Protein AF-A0A015Y5Z3-F1 (afdb_monomer)

Organism: NCBI:txid1339280

Foldseek 3Di:
DPPDDDDDAQDDDDPPPSVVVVVVQVVDPPDDDDPDHPQQPPPPLHPVNLVCDVPVVDDPVSNVVSVVSVVVVLCQACDDDDPPDPHYNNVCVSVVNCSVVVVVVVVVVVVDDWDWADDVVVVVVDDPVRNVVVVVVCVVDVDHHTDTD

Structure (mmCIF, N/CA/C/O backbone):
data_AF-A0A015Y5Z3-F1
#
_entry.id   AF-A0A015Y5Z3-F1
#
loop_
_atom_site.group_PDB
_atom_site.id
_atom_site.type_symbol
_atom_site.label_atom_id
_atom_site.label_alt_id
_atom_site.label_comp_id
_atom_site.label_asym_id
_atom_site.label_entity_id
_atom_site.label_seq_id
_atom_site.pdbx_PDB_ins_code
_atom_site.Cartn_x
_atom_site.Cartn_y
_atom_site.Cartn_z
_atom_site.occupancy
_atom_site.B_iso_or_equiv
_atom_site.auth_seq_id
_atom_site.auth_comp_id
_atom_site.auth_asym_id
_atom_site.auth_atom_id
_atom_site.pdbx_PDB_model_num
ATOM 1 N N . MET A 1 1 ? -2.464 -24.037 23.560 1.00 39.12 1 MET A N 1
ATOM 2 C CA . MET A 1 1 ? -3.504 -24.006 22.515 1.00 39.12 1 MET A CA 1
ATOM 3 C C . MET A 1 1 ? -3.453 -22.603 21.953 1.00 39.12 1 MET A C 1
ATOM 5 O O . MET A 1 1 ? -3.683 -21.682 22.719 1.00 39.12 1 MET A O 1
ATOM 9 N N . GLU A 1 2 ? -3.001 -22.412 20.714 1.00 52.09 2 GLU A N 1
ATOM 10 C CA . GLU A 1 2 ? -3.180 -21.107 20.067 1.00 52.09 2 GLU A CA 1
ATOM 11 C C . GLU A 1 2 ? -4.677 -20.954 19.820 1.00 52.09 2 GLU A C 1
ATOM 13 O O . GLU A 1 2 ? -5.255 -21.731 19.056 1.00 52.09 2 GLU A O 1
ATOM 18 N N . ASP A 1 3 ? -5.314 -20.016 20.517 1.00 60.94 3 ASP A N 1
ATOM 19 C CA . ASP A 1 3 ? -6.701 -19.672 20.243 1.00 60.94 3 ASP A CA 1
ATOM 20 C C . ASP A 1 3 ? -6.779 -19.159 18.806 1.00 60.94 3 ASP A C 1
ATOM 22 O O . ASP A 1 3 ? -6.254 -18.107 18.437 1.00 60.94 3 ASP A O 1
ATOM 26 N N . LYS A 1 4 ? -7.361 -19.992 17.945 1.00 76.56 4 LYS A N 1
ATOM 27 C CA . LYS A 1 4 ? -7.435 -19.738 16.514 1.00 76.56 4 LYS A CA 1
ATOM 28 C C . LYS A 1 4 ? -8.551 -18.732 16.264 1.00 76.56 4 LYS A C 1
ATOM 30 O O . LYS A 1 4 ? -9.714 -19.112 16.132 1.00 76.56 4 LYS A O 1
ATOM 35 N N . PHE A 1 5 ? -8.190 -17.457 16.180 1.00 79.62 5 PHE A N 1
ATOM 36 C CA . PHE A 1 5 ? -9.108 -16.411 15.744 1.00 79.62 5 PHE A CA 1
ATOM 37 C C . PHE A 1 5 ? -9.670 -16.746 14.357 1.00 79.62 5 PHE A C 1
ATOM 39 O O . PHE A 1 5 ? -8.933 -17.093 13.427 1.00 79.62 5 PHE A O 1
ATOM 46 N N . LYS A 1 6 ? -10.994 -16.657 14.213 1.00 87.12 6 LYS A N 1
ATOM 47 C CA . LYS A 1 6 ? -11.655 -16.728 12.908 1.00 87.12 6 LYS A CA 1
ATOM 48 C C . LYS A 1 6 ? -11.707 -15.323 12.331 1.00 87.12 6 LYS A C 1
ATOM 50 O O . LYS A 1 6 ? -12.279 -14.428 12.941 1.00 87.12 6 LYS A O 1
ATOM 55 N N . ILE A 1 7 ? -11.120 -15.146 11.154 1.00 87.12 7 ILE A N 1
ATOM 56 C CA . ILE A 1 7 ? -11.148 -13.868 10.444 1.00 87.12 7 ILE A CA 1
ATOM 57 C C . ILE A 1 7 ? -12.420 -13.824 9.601 1.00 87.12 7 ILE A C 1
ATOM 59 O O . ILE A 1 7 ? -12.654 -14.713 8.782 1.00 87.12 7 ILE A O 1
ATOM 63 N N . VAL A 1 8 ? -13.222 -12.781 9.796 1.00 87.12 8 VAL A N 1
ATOM 64 C CA . VAL A 1 8 ? -14.422 -12.506 9.002 1.00 87.12 8 VAL A CA 1
ATOM 65 C C . VAL A 1 8 ? -14.188 -11.213 8.233 1.00 87.12 8 VAL A C 1
ATOM 67 O O . VAL A 1 8 ? -13.882 -10.181 8.822 1.00 87.12 8 VAL A O 1
ATOM 70 N N . SER A 1 9 ? -14.313 -11.271 6.907 1.00 85.94 9 SER A N 1
ATOM 71 C CA . SER A 1 9 ? -14.300 -10.080 6.059 1.00 85.94 9 SER A CA 1
ATOM 72 C C . SER A 1 9 ? -15.733 -9.743 5.676 1.00 85.94 9 SER A C 1
ATOM 74 O O . SER A 1 9 ? -16.422 -10.555 5.059 1.00 85.94 9 SER A O 1
ATOM 76 N N . VAL A 1 10 ? -16.183 -8.550 6.055 1.00 84.81 10 VAL A N 1
ATOM 77 C CA . VAL A 1 10 ? -17.481 -8.014 5.644 1.00 84.81 10 VAL A CA 1
ATOM 78 C C . VAL A 1 10 ? -17.240 -7.094 4.457 1.00 84.81 10 VAL A C 1
ATOM 80 O O . VAL A 1 10 ? -16.411 -6.189 4.521 1.00 84.81 10 VAL A O 1
ATOM 83 N N . SER A 1 11 ? -17.953 -7.329 3.360 1.00 79.62 11 SER A N 1
ATOM 84 C CA . SER A 1 11 ? -17.918 -6.463 2.184 1.00 79.62 11 SER A CA 1
ATOM 85 C C . SER A 1 11 ? -19.337 -6.180 1.714 1.00 79.62 11 SER A C 1
ATOM 87 O O . SER A 1 11 ? -20.201 -7.051 1.769 1.00 79.62 11 SER A O 1
ATOM 89 N N . GLY A 1 12 ? -19.579 -4.938 1.306 1.00 76.00 12 GLY A N 1
ATOM 90 C CA . GLY A 1 12 ? -20.842 -4.495 0.726 1.00 76.00 12 GLY A CA 1
ATOM 91 C C . GLY A 1 12 ? -20.644 -4.047 -0.714 1.00 76.00 12 GLY A C 1
ATOM 92 O O . GLY A 1 12 ? -19.521 -3.776 -1.146 1.00 76.00 12 GLY A O 1
ATOM 93 N N . PHE A 1 13 ? -21.741 -3.952 -1.458 1.00 78.94 13 PHE A N 1
ATOM 94 C CA . PHE A 1 13 ? -21.732 -3.343 -2.778 1.00 78.94 13 PHE A CA 1
ATOM 95 C C . PHE A 1 13 ? -22.103 -1.866 -2.634 1.00 78.94 13 PHE A C 1
ATOM 97 O O . PHE A 1 13 ? -23.193 -1.533 -2.180 1.00 78.94 13 PHE A O 1
ATOM 104 N N . CYS A 1 14 ? -21.200 -0.954 -2.994 1.00 78.12 14 CYS A N 1
ATOM 105 C CA . CYS A 1 14 ? -21.408 0.485 -2.801 1.00 78.12 14 CYS A CA 1
ATOM 106 C C . CYS A 1 14 ? -21.806 0.822 -1.344 1.00 78.12 14 CYS A C 1
ATOM 108 O O . CYS A 1 14 ? -21.067 0.512 -0.415 1.00 78.12 14 CYS A O 1
ATOM 110 N N . ALA A 1 15 ? -22.964 1.456 -1.139 1.00 72.25 15 ALA A N 1
ATOM 111 C CA . ALA A 1 15 ? -23.465 1.884 0.165 1.00 72.25 15 ALA A CA 1
ATOM 112 C C . ALA A 1 15 ? -24.518 0.925 0.759 1.00 72.25 15 ALA A C 1
ATOM 114 O O . ALA A 1 15 ? -25.338 1.341 1.572 1.00 72.25 15 ALA A O 1
ATOM 115 N N . THR A 1 16 ? -24.539 -0.354 0.366 1.00 74.56 16 THR A N 1
ATOM 116 C CA . THR A 1 16 ? -25.610 -1.300 0.747 1.00 74.56 16 THR A CA 1
ATOM 117 C C . THR A 1 16 ? -25.511 -1.842 2.183 1.00 74.56 16 THR A C 1
ATOM 119 O O . THR A 1 16 ? -25.938 -2.962 2.445 1.00 74.56 16 THR A O 1
ATOM 122 N N . GLY A 1 17 ? -24.965 -1.074 3.130 1.00 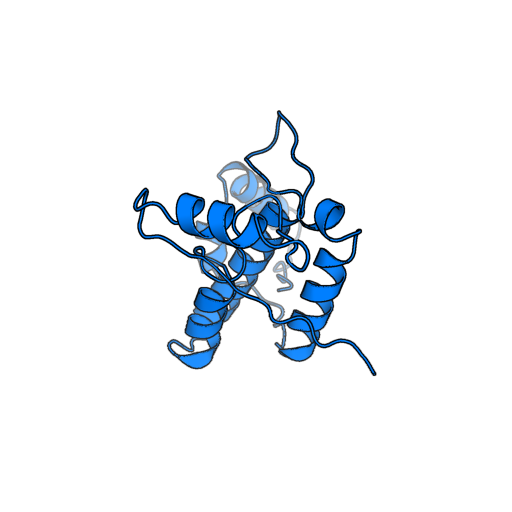76.25 17 GLY A N 1
ATOM 123 C CA . GLY A 1 17 ? -25.118 -1.361 4.561 1.00 76.25 17 GLY A CA 1
ATOM 124 C C . GLY A 1 17 ? -24.179 -2.414 5.158 1.00 76.25 17 GLY A C 1
ATOM 125 O O . GLY A 1 17 ? -24.501 -2.970 6.204 1.00 76.25 17 GLY A O 1
ATOM 126 N N . SER A 1 18 ? -23.004 -2.669 4.570 1.00 82.81 18 SER A N 1
ATOM 127 C CA . SER A 1 18 ? -21.982 -3.516 5.218 1.00 82.81 18 SER A CA 1
ATOM 128 C C . SER A 1 18 ? -21.594 -3.011 6.611 1.00 82.81 18 SER A C 1
ATOM 130 O O . SER A 1 18 ? -21.276 -3.819 7.478 1.00 82.81 18 SER A O 1
ATOM 132 N N . SER A 1 19 ? -21.697 -1.700 6.850 1.00 83.19 19 SER A N 1
ATOM 133 C CA . SER A 1 19 ? -21.511 -1.091 8.169 1.00 83.19 19 SER A CA 1
ATOM 134 C C . SER A 1 19 ? -22.505 -1.611 9.209 1.00 83.19 19 SER A C 1
ATOM 136 O O . SER A 1 19 ? -22.097 -1.861 10.328 1.00 83.19 19 SER A O 1
ATOM 138 N N . ALA A 1 20 ? -23.765 -1.883 8.849 1.00 87.69 20 ALA A N 1
ATOM 139 C CA . ALA A 1 20 ? -24.744 -2.404 9.808 1.00 87.69 20 ALA A CA 1
ATOM 140 C C . ALA A 1 20 ? -24.392 -3.826 10.278 1.00 87.69 20 ALA A C 1
ATOM 142 O O . ALA A 1 20 ? -24.563 -4.159 11.445 1.00 87.69 20 ALA A O 1
ATOM 143 N N . ILE A 1 21 ? -23.862 -4.662 9.377 1.00 86.88 21 ILE A N 1
ATOM 144 C CA . ILE A 1 21 ? -23.351 -5.993 9.740 1.00 86.88 21 ILE A CA 1
ATOM 145 C C . ILE A 1 21 ? -22.096 -5.855 10.608 1.00 86.88 21 ILE A C 1
ATOM 147 O O . ILE A 1 21 ? -21.912 -6.619 11.549 1.00 86.88 21 ILE A O 1
ATOM 151 N N . PHE A 1 22 ? -21.232 -4.892 10.293 1.00 87.31 22 PHE A N 1
ATOM 152 C CA . PHE A 1 22 ? -20.023 -4.622 11.062 1.00 87.31 22 PHE A CA 1
ATOM 153 C C . PHE A 1 22 ? -20.344 -4.164 12.492 1.00 87.31 22 PHE A C 1
ATOM 155 O O . PHE A 1 22 ? -19.782 -4.711 13.438 1.00 87.31 22 PHE A O 1
ATOM 162 N N . ASP A 1 23 ? -21.299 -3.246 12.642 1.00 88.25 23 ASP A N 1
ATOM 163 C CA . ASP A 1 23 ? -21.783 -2.757 13.934 1.00 88.25 23 ASP A CA 1
ATOM 164 C C . ASP A 1 23 ? -22.422 -3.894 14.744 1.00 88.25 23 ASP A C 1
ATOM 166 O O . ASP A 1 23 ? -22.069 -4.086 15.903 1.00 88.25 23 ASP A O 1
ATOM 170 N N . LEU A 1 24 ? -23.267 -4.721 14.112 1.00 90.81 24 LEU A N 1
ATOM 171 C CA . LEU A 1 24 ? -23.868 -5.904 14.741 1.00 90.81 24 LEU A CA 1
ATOM 172 C C . LEU A 1 24 ? -22.806 -6.890 15.252 1.00 90.81 24 LEU A C 1
ATOM 174 O O . LEU A 1 24 ? -22.942 -7.451 16.335 1.00 90.81 24 LEU A O 1
ATOM 178 N N . LEU A 1 25 ? -21.752 -7.139 14.468 1.00 89.88 25 LEU A N 1
ATOM 179 C CA . LEU A 1 25 ? -20.676 -8.039 14.884 1.00 89.88 25 LEU A CA 1
ATOM 180 C C . LEU A 1 25 ? -19.913 -7.474 16.083 1.00 89.88 25 LEU A C 1
ATOM 182 O O . LEU A 1 25 ? -19.568 -8.242 16.972 1.00 89.88 25 LEU A O 1
ATOM 186 N N . LEU A 1 26 ? -19.706 -6.158 16.131 1.00 89.62 26 LEU A N 1
ATOM 187 C CA . LEU A 1 26 ? -19.007 -5.478 17.220 1.00 89.62 26 LEU A CA 1
ATOM 188 C C . LEU A 1 26 ? -19.774 -5.442 18.550 1.00 89.62 26 LEU A C 1
ATOM 190 O O . LEU A 1 26 ? -19.164 -5.190 19.588 1.00 89.62 26 LEU A O 1
ATOM 194 N N . GLU A 1 27 ? -21.080 -5.728 18.558 1.00 91.62 27 GLU A N 1
ATOM 195 C CA . GLU A 1 27 ? -21.855 -5.859 19.802 1.00 91.62 27 GLU A CA 1
ATOM 196 C C . GLU A 1 27 ? -21.416 -7.068 20.648 1.00 91.62 27 GLU A C 1
ATOM 198 O O . GLU A 1 27 ? -21.634 -7.103 21.863 1.00 91.62 27 GLU A O 1
ATOM 203 N N . PHE A 1 28 ? -20.775 -8.067 20.034 1.00 91.50 28 PHE A N 1
ATOM 204 C CA . PHE A 1 28 ? -20.309 -9.259 20.732 1.00 91.50 28 PHE A CA 1
ATOM 205 C C . PHE A 1 28 ? -18.930 -9.029 21.364 1.00 91.50 28 PHE A C 1
ATOM 207 O O . PHE A 1 28 ? -17.959 -8.705 20.682 1.00 91.50 28 PHE A O 1
ATOM 214 N N . SER A 1 29 ? -18.808 -9.290 22.670 1.00 88.81 29 SER A N 1
ATOM 215 C CA . SER A 1 29 ? -17.592 -9.024 23.464 1.00 88.81 29 SER A CA 1
ATOM 216 C C . SER A 1 29 ? -16.347 -9.818 23.054 1.00 88.81 29 SER A C 1
ATOM 218 O O . SER A 1 29 ? -15.245 -9.510 23.497 1.00 88.81 29 SER A O 1
ATOM 220 N N . ASN A 1 30 ? -16.511 -10.852 22.232 1.00 89.00 30 ASN A N 1
ATOM 221 C CA . ASN A 1 30 ? -15.440 -11.698 21.715 1.00 89.00 30 ASN A CA 1
ATOM 222 C C . ASN A 1 30 ? -15.023 -11.332 20.281 1.00 89.00 30 ASN A C 1
ATOM 224 O O . ASN A 1 30 ? -14.370 -12.139 19.615 1.00 89.00 30 ASN A O 1
ATOM 228 N N . THR A 1 31 ? -15.433 -10.165 19.786 1.00 88.94 31 THR A N 1
ATOM 229 C CA . THR A 1 31 ? -15.076 -9.681 18.453 1.00 88.94 31 THR A CA 1
ATOM 230 C C . THR A 1 31 ? -14.157 -8.475 18.543 1.00 88.94 31 THR A C 1
ATOM 232 O O . THR A 1 31 ? -14.280 -7.623 19.419 1.00 88.94 31 THR A O 1
ATOM 235 N N . GLU A 1 32 ? -13.215 -8.413 17.610 1.00 87.25 32 GLU A N 1
ATOM 236 C CA . GLU A 1 32 ? -12.336 -7.268 17.424 1.00 87.25 32 GLU A CA 1
ATOM 237 C C . GLU A 1 32 ? -12.431 -6.819 15.971 1.00 87.25 32 GLU A C 1
ATOM 239 O O . GLU A 1 32 ? -12.576 -7.639 15.058 1.00 87.25 32 GLU A O 1
ATOM 244 N N . SER A 1 33 ? -12.328 -5.512 15.748 1.00 86.62 33 SER A N 1
ATOM 245 C CA . SER A 1 33 ? -12.384 -4.939 14.410 1.00 86.62 33 SER A CA 1
ATOM 246 C C . SER A 1 33 ? -11.109 -4.216 14.029 1.00 86.62 33 SER A C 1
ATOM 248 O O . SER A 1 33 ? -10.531 -3.470 14.820 1.00 86.62 33 SER A O 1
ATOM 250 N N . PHE A 1 34 ? -10.760 -4.317 12.751 1.00 86.94 34 PHE A N 1
ATOM 251 C CA . PHE A 1 34 ? -9.871 -3.349 12.131 1.00 86.94 34 PHE A CA 1
ATOM 252 C C . PHE A 1 34 ? -10.627 -2.017 11.950 1.00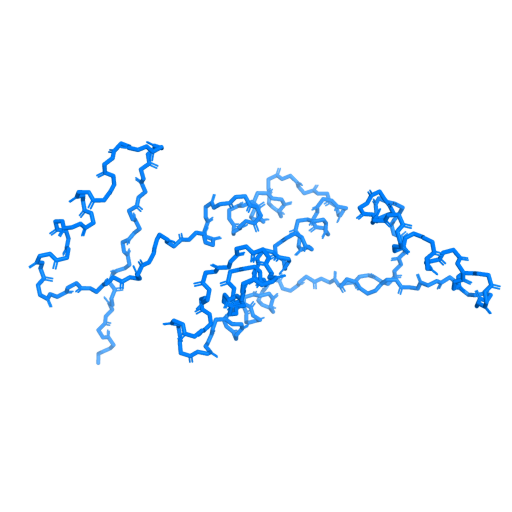 86.94 34 PHE A C 1
ATOM 254 O O . PHE A 1 34 ? -11.781 -2.045 11.529 1.00 86.94 34 PHE A O 1
ATOM 261 N N . PRO A 1 35 ? -10.025 -0.849 12.233 1.00 82.94 35 PRO A N 1
ATOM 262 C CA . PRO A 1 35 ? -10.742 0.435 12.269 1.00 82.94 35 PRO A CA 1
ATOM 263 C C . PRO A 1 35 ? -11.301 0.895 10.915 1.00 82.94 35 PRO A C 1
ATOM 265 O O . PRO A 1 35 ? -12.106 1.821 10.857 1.00 82.94 35 PRO A O 1
ATOM 268 N N . TYR A 1 36 ? -10.875 0.264 9.822 1.00 79.88 36 TYR A N 1
ATOM 269 C CA . TYR A 1 36 ? -11.351 0.532 8.473 1.00 79.88 36 TYR A CA 1
ATOM 270 C C . TYR A 1 36 ? -11.647 -0.780 7.755 1.00 79.88 36 TYR A C 1
ATOM 272 O O . TYR A 1 36 ? -11.223 -1.857 8.170 1.00 79.88 36 TYR A O 1
ATOM 280 N N . GLU A 1 37 ? -12.316 -0.688 6.612 1.00 83.69 37 GLU A N 1
ATOM 281 C CA . GLU A 1 37 ? -12.424 -1.826 5.710 1.00 83.69 37 GLU A CA 1
ATOM 282 C C . GLU A 1 37 ? -11.025 -2.319 5.298 1.00 83.69 37 GLU A C 1
ATOM 284 O O . GLU A 1 37 ? -10.153 -1.53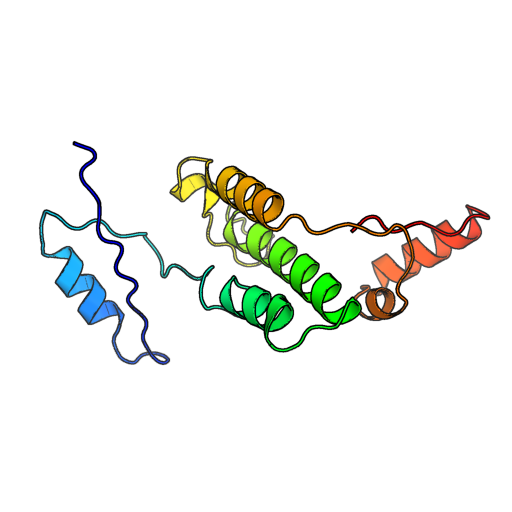0 4.913 1.00 83.69 37 GLU A O 1
ATOM 289 N N . PHE A 1 38 ? -10.798 -3.631 5.398 1.00 88.81 38 PHE A N 1
ATOM 290 C CA . PHE A 1 38 ? -9.522 -4.235 5.029 1.00 88.81 38 PHE A CA 1
ATOM 291 C C . PHE A 1 38 ? -9.437 -4.398 3.506 1.00 88.81 38 PHE A C 1
ATOM 293 O O . PHE A 1 38 ? -10.008 -5.319 2.920 1.00 88.81 38 PHE A O 1
ATOM 300 N N . ARG A 1 39 ? -8.739 -3.465 2.860 1.00 90.19 39 ARG A N 1
ATOM 301 C CA . ARG A 1 39 ? -8.774 -3.234 1.408 1.00 90.19 39 ARG A CA 1
ATOM 302 C C . ARG A 1 39 ? -7.780 -4.063 0.607 1.00 90.19 39 ARG A C 1
ATOM 304 O O . ARG A 1 39 ? -8.090 -4.443 -0.517 1.00 90.19 39 ARG A O 1
ATOM 311 N N . LEU A 1 40 ? -6.637 -4.412 1.209 1.00 93.50 40 LEU A N 1
ATOM 312 C CA . LEU A 1 40 ? -5.520 -5.115 0.554 1.00 93.50 40 LEU A CA 1
ATOM 313 C C . LEU A 1 40 ? -5.953 -6.342 -0.264 1.00 93.50 40 LEU A C 1
ATOM 315 O O . LEU A 1 40 ? -5.337 -6.662 -1.277 1.00 93.50 40 LEU A O 1
ATOM 319 N N . LEU A 1 41 ? -6.985 -7.056 0.189 1.00 91.31 41 LEU A N 1
ATOM 320 C CA . LEU A 1 41 ? -7.454 -8.272 -0.467 1.00 91.31 41 LEU A CA 1
ATOM 321 C C . LEU A 1 41 ? -8.156 -7.996 -1.801 1.00 91.31 41 LEU A C 1
ATOM 323 O O . LEU A 1 41 ? -7.917 -8.728 -2.756 1.00 91.31 41 LEU A O 1
ATOM 327 N N . LYS A 1 42 ? -9.024 -6.982 -1.853 1.00 87.31 42 LYS A N 1
ATOM 328 C CA . LYS A 1 42 ? -10.085 -6.880 -2.868 1.00 87.31 42 LYS A CA 1
ATOM 329 C C . LYS A 1 42 ? -10.033 -5.642 -3.750 1.00 87.31 42 LYS A C 1
ATOM 331 O O . LYS A 1 42 ? -10.613 -5.663 -4.832 1.00 87.31 42 LYS A O 1
ATOM 336 N N . ASP A 1 43 ? -9.411 -4.570 -3.277 1.00 91.00 43 ASP A N 1
ATOM 337 C CA . ASP A 1 43 ? -9.294 -3.348 -4.064 1.00 91.00 43 ASP A CA 1
ATOM 338 C C . ASP A 1 43 ? -8.383 -3.610 -5.287 1.00 91.00 43 ASP A C 1
ATOM 340 O O . ASP A 1 43 ? -7.568 -4.544 -5.260 1.00 91.00 43 ASP A O 1
ATOM 344 N N . PRO A 1 44 ? -8.507 -2.813 -6.367 1.00 93.00 44 PRO A N 1
ATOM 345 C CA . PRO A 1 44 ? -7.594 -2.888 -7.508 1.00 93.00 44 PRO A CA 1
ATOM 346 C C . PRO A 1 44 ? -6.130 -2.797 -7.065 1.00 93.00 44 PRO A C 1
ATOM 348 O O . PRO A 1 44 ? -5.830 -2.118 -6.084 1.00 93.00 44 PRO A O 1
ATOM 351 N N . ASP A 1 45 ? -5.232 -3.485 -7.775 1.00 95.38 45 ASP A N 1
ATOM 352 C CA . ASP A 1 45 ? -3.817 -3.640 -7.407 1.00 95.38 45 ASP A CA 1
ATOM 353 C C . ASP A 1 45 ? -3.575 -4.384 -6.069 1.00 95.38 45 ASP A C 1
ATOM 355 O O . ASP A 1 45 ? -2.443 -4.466 -5.588 1.00 95.38 45 ASP A O 1
ATOM 359 N N . GLY A 1 46 ? -4.625 -4.945 -5.457 1.00 94.75 46 GLY A N 1
ATOM 360 C CA . GLY A 1 46 ? -4.560 -5.792 -4.270 1.00 94.75 46 GLY A CA 1
ATOM 361 C C . GLY A 1 46 ? -4.175 -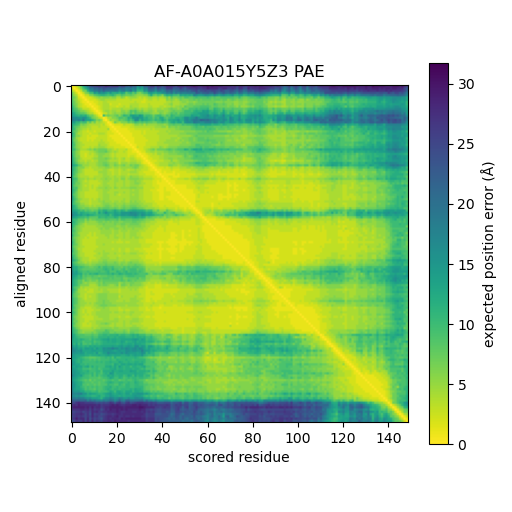7.248 -4.563 1.00 94.75 46 GLY A C 1
ATOM 362 O O . GLY A 1 46 ? -3.745 -7.615 -5.657 1.00 94.75 46 GLY A O 1
ATOM 363 N N . ILE A 1 47 ? -4.348 -8.117 -3.564 1.00 94.50 47 ILE A N 1
ATOM 364 C CA . ILE A 1 47 ? -3.939 -9.531 -3.640 1.00 94.50 47 ILE A CA 1
ATOM 365 C C . ILE A 1 47 ? -4.707 -10.293 -4.726 1.00 94.50 47 ILE A C 1
ATOM 367 O O . ILE A 1 47 ? -4.097 -11.087 -5.440 1.00 94.50 47 ILE A O 1
ATOM 371 N N . ILE A 1 48 ? -6.019 -10.070 -4.863 1.00 93.25 48 ILE A N 1
ATOM 372 C CA . ILE A 1 48 ? -6.827 -10.750 -5.888 1.00 93.25 48 ILE A CA 1
ATOM 373 C C . ILE A 1 48 ? -6.355 -10.368 -7.296 1.00 93.25 48 ILE A C 1
ATOM 375 O O . ILE A 1 48 ? -6.237 -11.235 -8.157 1.00 93.25 48 ILE A O 1
ATOM 379 N N . ASP A 1 49 ? -6.036 -9.097 -7.534 1.00 94.19 49 ASP A N 1
ATOM 380 C CA . ASP A 1 49 ? -5.582 -8.644 -8.851 1.00 94.19 49 ASP A CA 1
ATOM 381 C C . ASP A 1 49 ? -4.190 -9.198 -9.201 1.00 94.19 49 ASP A C 1
ATOM 383 O O . ASP A 1 49 ? -3.950 -9.677 -10.315 1.00 94.19 49 ASP A O 1
ATOM 387 N N . LEU A 1 50 ? -3.295 -9.242 -8.207 1.00 94.06 50 LEU A N 1
ATOM 388 C CA . LEU A 1 50 ? -2.000 -9.902 -8.336 1.00 94.06 50 LEU A CA 1
ATOM 389 C C . LEU A 1 50 ? -2.158 -11.402 -8.630 1.00 94.06 50 LEU A C 1
ATOM 391 O O . LEU A 1 50 ? -1.491 -11.921 -9.521 1.00 94.06 50 LEU A O 1
ATOM 395 N N . TYR A 1 51 ? -3.052 -12.093 -7.918 1.00 93.38 51 TYR A N 1
ATOM 396 C CA . TYR A 1 51 ? -3.348 -13.507 -8.154 1.00 93.38 51 TYR A CA 1
ATOM 397 C C . TYR A 1 51 ? -3.826 -13.744 -9.591 1.00 93.38 51 TYR A C 1
ATOM 399 O O . TYR A 1 51 ? -3.250 -14.567 -10.300 1.00 93.38 51 TYR A O 1
ATOM 407 N N . ASN A 1 52 ? -4.806 -12.970 -10.056 1.00 93.31 52 ASN A N 1
ATOM 408 C CA . ASN A 1 52 ? -5.342 -13.107 -11.410 1.00 93.31 52 ASN A CA 1
ATOM 409 C C . ASN A 1 52 ? -4.257 -12.873 -12.478 1.00 93.31 52 ASN A C 1
ATOM 411 O O . ASN A 1 52 ? -4.237 -13.544 -13.509 1.00 93.31 52 ASN A O 1
ATOM 415 N N . SER A 1 53 ? -3.336 -11.935 -12.238 1.00 92.44 53 SER A N 1
ATOM 416 C CA . SER A 1 53 ? -2.222 -11.647 -13.153 1.00 92.44 53 SER A CA 1
ATOM 417 C C . SER A 1 53 ? -1.169 -12.762 -13.172 1.00 92.44 53 SER A C 1
ATOM 419 O O . SER A 1 53 ? -0.580 -13.034 -14.214 1.00 92.44 53 SER A O 1
ATOM 421 N N . LEU A 1 54 ? -0.943 -13.425 -12.034 1.00 90.38 54 LEU A N 1
ATOM 422 C CA . LEU A 1 54 ? 0.019 -14.522 -11.908 1.00 90.38 54 LEU A CA 1
ATOM 423 C C . LEU A 1 54 ? -0.508 -15.857 -12.448 1.00 90.38 54 LEU A C 1
ATOM 425 O O . LEU A 1 54 ? 0.275 -16.629 -12.995 1.00 90.38 54 LEU A O 1
ATOM 429 N N . PHE A 1 55 ? -1.799 -16.146 -12.269 1.00 88.56 55 PHE A N 1
ATOM 430 C CA . PHE A 1 55 ? -2.353 -17.481 -12.520 1.00 88.56 55 PHE A CA 1
ATOM 431 C C . PHE A 1 55 ? -3.333 -17.541 -13.697 1.00 88.56 55 PHE A C 1
ATOM 433 O O . PHE A 1 55 ? -3.279 -18.501 -14.462 1.00 88.56 55 PHE A O 1
ATOM 440 N N . ASP A 1 56 ? -4.185 -16.529 -13.885 1.00 85.38 56 ASP A N 1
ATOM 441 C CA . ASP A 1 56 ? -5.240 -16.578 -14.911 1.00 85.38 56 ASP A CA 1
ATOM 442 C C . ASP A 1 56 ? -4.825 -15.911 -16.227 1.00 85.38 56 ASP A C 1
ATOM 444 O O . ASP A 1 56 ? -5.280 -16.295 -17.306 1.00 85.38 56 ASP A O 1
ATOM 448 N N . ARG A 1 57 ? -3.978 -14.879 -16.155 1.00 78.50 57 ARG A N 1
ATOM 449 C CA . ARG A 1 57 ? -3.540 -14.069 -17.304 1.00 78.50 57 ARG A CA 1
ATOM 450 C C . ARG A 1 57 ? -2.025 -13.916 -17.334 1.00 78.50 57 ARG A C 1
ATOM 452 O O . ARG A 1 57 ? -1.502 -12.804 -17.371 1.00 78.50 57 ARG A O 1
ATOM 459 N N . TRP A 1 58 ? -1.342 -15.058 -17.315 1.00 79.44 58 TRP A N 1
ATOM 460 C CA . TRP A 1 58 ? 0.112 -15.106 -17.274 1.00 79.44 58 TRP A CA 1
ATOM 461 C C . TRP A 1 58 ? 0.737 -14.570 -18.571 1.00 79.44 58 TRP A C 1
ATOM 463 O O . TRP A 1 58 ? 0.625 -15.163 -19.642 1.00 79.44 58 TRP A O 1
ATOM 473 N N . ASP A 1 59 ? 1.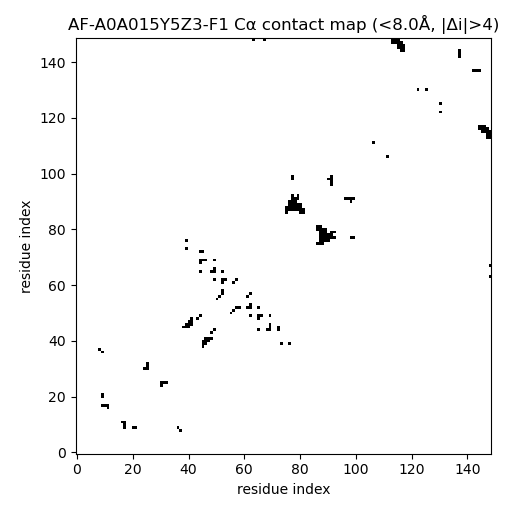406 -13.432 -18.434 1.00 87.44 59 ASP A N 1
ATOM 474 C CA . ASP A 1 59 ? 2.337 -12.839 -19.390 1.00 87.44 59 ASP A CA 1
ATOM 475 C C . ASP A 1 59 ? 3.417 -12.116 -18.575 1.00 87.44 59 ASP A C 1
ATOM 477 O O . ASP A 1 59 ? 3.098 -11.447 -17.589 1.00 87.44 59 ASP A O 1
ATOM 481 N N . ASP A 1 60 ? 4.690 -12.267 -18.944 1.00 86.56 60 ASP A N 1
ATOM 482 C CA . ASP A 1 60 ? 5.812 -11.791 -18.121 1.00 86.56 60 ASP A CA 1
ATOM 483 C C . ASP A 1 60 ? 5.774 -10.272 -17.894 1.00 86.56 60 ASP A C 1
ATOM 485 O O . ASP A 1 60 ? 6.086 -9.793 -16.800 1.00 86.56 60 ASP A O 1
ATOM 489 N N . LEU A 1 61 ? 5.345 -9.509 -18.906 1.00 86.75 61 LEU A N 1
ATOM 490 C CA . LEU A 1 61 ? 5.206 -8.061 -18.799 1.00 86.75 61 LEU A CA 1
ATOM 491 C C . LEU A 1 61 ? 4.027 -7.696 -17.889 1.00 86.75 61 LEU A C 1
ATOM 493 O O . LEU A 1 61 ? 4.167 -6.828 -17.027 1.00 86.75 61 LEU A O 1
ATOM 497 N N . ASN A 1 62 ? 2.883 -8.366 -18.033 1.00 88.31 62 ASN A N 1
ATOM 498 C CA . ASN A 1 62 ? 1.722 -8.142 -17.167 1.00 88.31 62 ASN A CA 1
ATOM 499 C C . ASN A 1 62 ? 2.006 -8.499 -15.705 1.00 88.31 62 ASN A C 1
ATOM 501 O O . ASN A 1 62 ? 1.589 -7.767 -14.809 1.00 88.31 62 ASN A O 1
ATOM 505 N N . VAL A 1 63 ? 2.752 -9.577 -15.458 1.00 90.19 63 VAL A N 1
ATOM 506 C CA . VAL A 1 63 ? 3.188 -9.967 -14.113 1.00 90.19 63 VAL A CA 1
ATOM 507 C C . VAL A 1 63 ? 4.100 -8.900 -13.507 1.00 90.19 63 VAL A C 1
ATOM 509 O O . VAL A 1 63 ? 3.873 -8.486 -12.370 1.00 90.19 63 VAL A O 1
ATOM 512 N N . ASP A 1 64 ? 5.088 -8.404 -14.256 1.00 89.69 64 ASP A N 1
ATOM 513 C CA . ASP A 1 64 ? 5.962 -7.322 -13.786 1.00 89.69 64 ASP A CA 1
ATOM 514 C C . ASP A 1 64 ? 5.166 -6.045 -13.461 1.00 89.69 64 ASP A C 1
ATOM 516 O O . ASP A 1 64 ? 5.339 -5.446 -12.395 1.00 89.69 64 ASP A O 1
ATOM 520 N N . ILE A 1 65 ? 4.227 -5.660 -14.332 1.00 90.06 65 ILE A N 1
ATOM 521 C CA . ILE A 1 65 ? 3.344 -4.508 -14.104 1.00 90.06 65 ILE A CA 1
ATOM 522 C C . ILE A 1 65 ? 2.500 -4.713 -12.840 1.00 90.06 65 ILE A C 1
ATOM 524 O O . ILE A 1 65 ? 2.440 -3.809 -12.002 1.00 90.06 65 ILE A O 1
ATOM 528 N N . ALA A 1 66 ? 1.873 -5.880 -12.680 1.00 92.75 66 ALA A N 1
ATOM 529 C CA . ALA A 1 66 ? 1.030 -6.196 -11.530 1.00 92.75 66 ALA A CA 1
ATOM 530 C C . ALA A 1 66 ? 1.821 -6.144 -10.216 1.00 92.75 66 ALA A C 1
ATOM 532 O O . ALA A 1 66 ? 1.358 -5.554 -9.243 1.00 92.75 66 ALA A O 1
ATOM 533 N N . LEU A 1 67 ? 3.052 -6.664 -10.193 1.00 92.62 67 LEU A N 1
ATOM 534 C CA . LEU A 1 67 ? 3.925 -6.600 -9.017 1.00 92.62 67 LEU A CA 1
ATOM 535 C C . LEU A 1 67 ? 4.302 -5.167 -8.647 1.00 92.62 67 LEU A C 1
ATOM 537 O O . LEU A 1 67 ? 4.231 -4.791 -7.477 1.00 92.62 67 LEU A O 1
ATOM 541 N N . ARG A 1 68 ? 4.662 -4.341 -9.635 1.00 91.44 68 ARG A N 1
ATOM 542 C CA . ARG A 1 68 ? 4.984 -2.926 -9.397 1.00 91.44 68 ARG A CA 1
ATOM 543 C C . ARG A 1 68 ? 3.776 -2.145 -8.891 1.00 91.44 68 ARG A C 1
ATOM 545 O O . ARG A 1 68 ? 3.933 -1.251 -8.060 1.00 91.44 68 ARG A O 1
ATOM 552 N N . ARG A 1 69 ? 2.584 -2.427 -9.419 1.00 93.94 69 ARG A N 1
ATOM 553 C CA . ARG A 1 69 ? 1.338 -1.802 -8.960 1.00 93.94 69 ARG A CA 1
ATOM 554 C C . ARG A 1 69 ? 0.987 -2.242 -7.546 1.00 93.94 69 ARG A C 1
ATOM 556 O O . ARG A 1 69 ? 0.741 -1.376 -6.712 1.00 93.94 69 ARG A O 1
ATOM 563 N N . PHE A 1 70 ? 1.104 -3.535 -7.257 1.00 95.69 70 PHE A N 1
ATOM 564 C CA . PHE A 1 70 ? 0.951 -4.081 -5.913 1.00 95.69 70 PHE A CA 1
ATOM 565 C C . PHE A 1 70 ? 1.899 -3.408 -4.914 1.00 95.69 70 PHE A C 1
ATOM 567 O O . PHE A 1 70 ? 1.463 -2.988 -3.848 1.00 95.69 70 PHE A O 1
ATOM 574 N N . ASP A 1 71 ? 3.170 -3.200 -5.269 1.00 94.88 71 ASP A N 1
ATOM 575 C CA . ASP A 1 71 ? 4.126 -2.498 -4.402 1.00 94.88 71 ASP A CA 1
ATOM 576 C C . ASP A 1 71 ? 3.736 -1.046 -4.139 1.00 94.88 71 ASP A C 1
ATOM 578 O O . ASP A 1 71 ? 3.736 -0.594 -2.992 1.00 94.88 71 ASP A O 1
ATOM 582 N N . LYS A 1 72 ? 3.352 -0.310 -5.189 1.00 93.81 72 LYS A N 1
ATOM 583 C CA . LYS A 1 72 ? 2.839 1.059 -5.037 1.00 93.81 72 LYS A CA 1
ATOM 584 C C . LYS A 1 72 ? 1.602 1.073 -4.131 1.00 93.81 72 LYS A C 1
ATOM 586 O O . LYS A 1 72 ? 1.466 1.975 -3.307 1.00 93.81 72 LYS A O 1
ATOM 591 N N . TYR A 1 73 ? 0.720 0.086 -4.266 1.00 95.88 73 TYR A N 1
ATOM 592 C CA . TYR A 1 73 ? -0.502 -0.014 -3.480 1.00 95.88 73 TYR A CA 1
ATOM 593 C C . TYR A 1 73 ? -0.229 -0.371 -2.012 1.00 95.88 73 TYR A C 1
ATOM 595 O O . TYR A 1 73 ? -0.770 0.274 -1.115 1.00 95.88 73 TYR A O 1
ATOM 603 N N . VAL A 1 74 ? 0.687 -1.305 -1.743 1.00 95.75 74 VAL A N 1
ATOM 604 C CA . VAL A 1 74 ? 1.176 -1.618 -0.392 1.00 95.75 74 VAL A CA 1
ATOM 605 C C . VAL A 1 74 ? 1.751 -0.375 0.280 1.00 95.75 74 VAL A C 1
ATOM 607 O O . VAL A 1 74 ? 1.429 -0.115 1.438 1.00 95.75 74 VAL A O 1
ATOM 610 N N . GLU A 1 75 ? 2.543 0.429 -0.432 1.00 95.00 75 GLU A N 1
ATOM 611 C CA . GLU A 1 75 ? 3.055 1.693 0.108 1.00 95.00 75 GLU A CA 1
ATOM 612 C C . GLU A 1 75 ? 1.932 2.683 0.431 1.00 95.00 75 GLU A C 1
ATOM 614 O O . GLU A 1 75 ? 1.965 3.346 1.468 1.00 95.00 75 GLU A O 1
ATOM 619 N N . VAL A 1 76 ? 0.904 2.766 -0.419 1.00 94.00 76 VAL A N 1
ATOM 620 C CA . VAL A 1 76 ? -0.281 3.598 -0.168 1.00 94.00 76 VAL A CA 1
ATOM 621 C C . VAL A 1 76 ? -1.076 3.111 1.043 1.00 94.00 76 VAL A C 1
ATOM 623 O O . VAL A 1 76 ? -1.592 3.945 1.774 1.00 94.00 76 VAL A O 1
ATOM 626 N N . LEU A 1 77 ? -1.178 1.805 1.285 1.00 94.50 77 LEU A N 1
ATOM 627 C CA . LEU A 1 77 ? -1.877 1.262 2.453 1.00 94.50 77 LEU A CA 1
ATOM 628 C C . LEU A 1 77 ? -1.060 1.413 3.743 1.00 94.50 77 LEU A C 1
ATOM 630 O O . LEU A 1 77 ? -1.610 1.762 4.788 1.00 94.50 77 LEU A O 1
ATOM 634 N N . GLY A 1 78 ? 0.244 1.143 3.673 1.00 94.31 78 GLY A N 1
ATOM 635 C CA . GLY A 1 78 ? 1.138 1.057 4.826 1.00 94.31 78 GLY A CA 1
ATOM 636 C C . GLY A 1 78 ? 1.556 2.408 5.393 1.00 94.31 78 GLY A C 1
ATOM 637 O O . GLY A 1 78 ? 1.615 2.561 6.614 1.00 94.31 78 GLY A O 1
ATOM 638 N N . ARG A 1 79 ? 1.818 3.400 4.532 1.00 93.75 79 ARG A N 1
ATOM 639 C CA . ARG A 1 79 ? 2.408 4.681 4.946 1.00 93.75 79 ARG A CA 1
ATOM 640 C C . ARG A 1 79 ? 1.524 5.453 5.926 1.00 93.75 79 ARG A C 1
ATOM 642 O O . ARG A 1 79 ? 0.297 5.395 5.883 1.00 93.75 79 ARG A O 1
ATOM 649 N N . LYS A 1 80 ? 2.129 6.308 6.744 1.00 91.56 80 LYS A N 1
ATOM 650 C CA . LYS A 1 80 ? 1.359 7.220 7.598 1.00 91.56 80 LYS A CA 1
ATOM 651 C C . LYS A 1 80 ? 0.598 8.256 6.771 1.00 91.56 80 LYS A C 1
ATOM 653 O O . LYS A 1 80 ? 1.146 8.819 5.821 1.00 91.56 80 LYS A O 1
ATOM 658 N N . ASN A 1 81 ? -0.642 8.542 7.161 1.00 87.12 81 ASN A N 1
ATOM 659 C CA . ASN A 1 81 ? -1.418 9.635 6.579 1.00 87.12 81 ASN A CA 1
ATOM 660 C C . ASN A 1 81 ? -0.735 10.980 6.850 1.00 87.12 81 ASN A C 1
ATOM 662 O O . ASN A 1 81 ? -0.423 11.309 7.995 1.00 87.12 81 ASN A O 1
ATOM 666 N N . ARG A 1 82 ? -0.496 11.761 5.793 1.00 87.44 82 ARG A N 1
ATOM 667 C CA . ARG A 1 82 ? 0.086 13.108 5.870 1.00 87.44 82 ARG A CA 1
ATOM 668 C C . ARG A 1 82 ? -0.713 14.048 4.976 1.00 87.44 82 ARG A C 1
ATOM 670 O O . ARG A 1 82 ? -1.061 13.669 3.867 1.00 87.44 82 ARG A O 1
ATOM 677 N N . CYS A 1 83 ? -0.951 15.277 5.429 1.00 84.44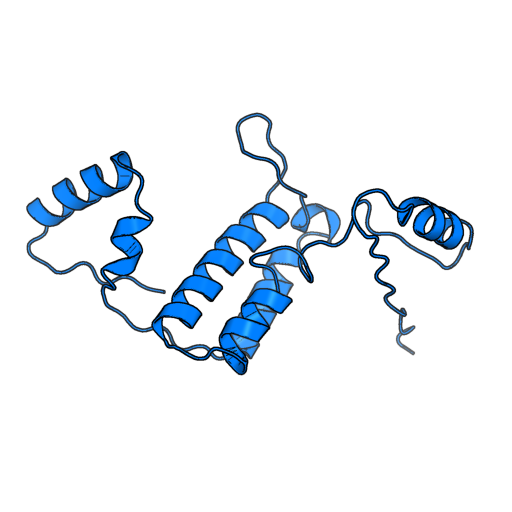 83 CYS A N 1
ATOM 678 C CA . CYS A 1 83 ? -1.802 16.250 4.729 1.00 84.44 83 CYS A CA 1
ATOM 679 C C . CYS A 1 83 ? -1.296 16.669 3.337 1.00 84.44 83 CYS A C 1
ATOM 681 O O . CYS A 1 83 ? -2.092 17.069 2.497 1.00 84.44 83 CYS A O 1
ATOM 683 N N . TYR A 1 84 ? 0.012 16.580 3.085 1.00 86.88 84 TYR A N 1
ATOM 684 C CA . TYR A 1 84 ? 0.635 16.926 1.802 1.00 86.88 84 TYR A CA 1
ATOM 685 C C . TYR A 1 84 ? 0.849 15.718 0.878 1.00 86.88 84 TYR A C 1
ATOM 687 O O . TYR A 1 84 ? 1.454 15.853 -0.184 1.00 86.88 84 TYR A O 1
ATOM 695 N N . LEU A 1 85 ? 0.404 14.527 1.285 1.00 86.31 85 LEU A N 1
ATOM 696 C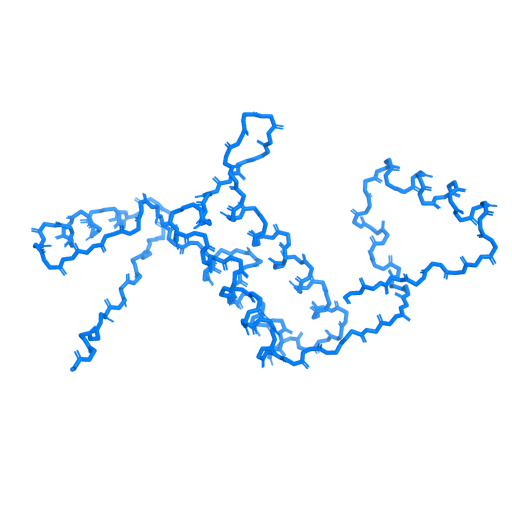 CA . LEU A 1 85 ? 0.446 13.322 0.464 1.00 86.31 85 LEU A CA 1
ATOM 697 C C . LEU A 1 85 ? -0.980 12.892 0.104 1.00 86.31 85 LEU A C 1
ATOM 699 O O . LEU A 1 85 ? -1.921 13.222 0.825 1.00 86.31 85 LEU A O 1
ATOM 703 N N . PRO A 1 86 ? -1.157 12.124 -0.988 1.00 86.19 86 PRO A N 1
ATOM 704 C CA . PRO A 1 86 ? -2.437 11.485 -1.268 1.00 86.19 86 PRO A CA 1
ATOM 705 C C . PRO A 1 86 ? -2.883 10.594 -0.099 1.00 86.19 86 PRO A C 1
ATOM 707 O O . PRO A 1 86 ? -2.062 10.220 0.742 1.00 86.19 86 PRO A O 1
ATOM 710 N N . LEU A 1 87 ? -4.159 10.210 -0.088 1.00 86.31 87 LEU A N 1
ATOM 711 C CA . LEU A 1 87 ? -4.748 9.361 0.949 1.00 86.31 87 LEU A CA 1
ATOM 712 C C . LEU A 1 87 ? -3.897 8.108 1.234 1.00 86.31 87 LEU A C 1
ATOM 714 O O . LEU A 1 87 ? -3.299 7.512 0.332 1.00 86.31 87 LEU A O 1
ATOM 718 N N . SER A 1 88 ? -3.842 7.736 2.506 1.00 90.62 88 SER A N 1
ATOM 719 C CA . SER A 1 88 ? -3.258 6.508 3.029 1.00 90.62 88 SER A CA 1
ATOM 720 C C . SER A 1 88 ? -4.190 5.882 4.072 1.00 90.62 88 SER A C 1
ATOM 722 O O . SER A 1 88 ? -5.164 6.501 4.502 1.00 90.62 88 SER A O 1
ATOM 724 N N . TYR A 1 89 ? -3.878 4.664 4.509 1.00 90.44 89 TYR A N 1
ATOM 725 C CA . TYR A 1 89 ? -4.646 3.934 5.517 1.00 90.44 89 TYR A CA 1
ATOM 726 C C . TYR A 1 89 ? -3.842 3.562 6.768 1.00 90.44 89 TYR A C 1
ATOM 728 O O . TYR A 1 89 ? -4.417 3.039 7.719 1.00 90.44 89 TYR A O 1
ATOM 736 N N . ASN A 1 90 ? -2.544 3.885 6.808 1.00 93.25 90 ASN A N 1
ATOM 737 C CA . ASN A 1 90 ? -1.677 3.705 7.976 1.00 93.25 90 ASN A CA 1
ATOM 738 C C . ASN A 1 90 ? -1.648 2.267 8.526 1.00 93.25 90 ASN A C 1
ATOM 740 O O . ASN A 1 90 ? -1.577 2.057 9.737 1.00 93.25 90 ASN A O 1
ATOM 744 N N . TYR A 1 91 ? -1.725 1.269 7.640 1.00 94.38 91 TYR A N 1
ATOM 745 C CA . TYR A 1 91 ? -1.798 -0.141 8.031 1.00 94.38 91 TYR A CA 1
ATOM 746 C C . TYR A 1 91 ? -0.598 -0.580 8.869 1.00 94.38 91 TYR A C 1
ATOM 748 O O . TYR A 1 91 ? -0.753 -1.441 9.729 1.00 94.38 91 TYR A O 1
ATOM 756 N N . ASP A 1 92 ? 0.581 0.007 8.658 1.00 94.88 92 ASP A N 1
ATOM 757 C CA . ASP A 1 92 ? 1.769 -0.380 9.413 1.00 94.88 92 ASP A CA 1
ATOM 758 C C . ASP A 1 92 ? 1.666 -0.018 10.898 1.00 94.88 92 ASP A C 1
ATOM 760 O O . ASP A 1 92 ? 1.869 -0.884 11.743 1.00 94.88 92 ASP A O 1
ATOM 764 N N . GLU A 1 93 ? 1.262 1.209 11.231 1.00 92.88 93 GLU A N 1
ATOM 765 C CA . GLU A 1 93 ? 1.054 1.629 12.625 1.00 92.88 93 GLU A CA 1
ATOM 766 C C . GLU A 1 93 ? -0.116 0.858 13.264 1.00 92.88 93 GLU A C 1
ATOM 768 O O . GLU A 1 93 ? 0.002 0.384 14.392 1.00 92.88 93 GLU A O 1
ATOM 773 N N . LEU A 1 94 ? -1.207 0.640 12.515 1.00 92.12 94 LEU A N 1
ATOM 774 C CA . LEU A 1 94 ? -2.385 -0.107 12.984 1.00 92.12 94 LEU A CA 1
ATOM 775 C C . LEU A 1 94 ? -2.099 -1.587 13.276 1.00 92.12 94 LEU A C 1
ATOM 777 O O . LEU A 1 94 ? -2.736 -2.176 14.144 1.00 92.12 94 LEU A O 1
ATOM 781 N N . LEU A 1 95 ? -1.149 -2.194 12.562 1.00 91.81 95 LEU A N 1
ATOM 782 C CA . LEU A 1 95 ? -0.750 -3.595 12.733 1.00 91.81 95 LEU A CA 1
ATOM 783 C C . LEU A 1 95 ? 0.529 -3.748 13.575 1.00 91.81 95 LEU A C 1
ATOM 785 O O . LEU A 1 95 ? 1.171 -4.802 13.547 1.00 91.81 95 LEU A O 1
ATOM 789 N N . GLY A 1 96 ? 0.925 -2.706 14.312 1.00 93.00 96 GLY A N 1
ATOM 790 C CA . GLY A 1 96 ? 2.074 -2.748 15.218 1.00 93.00 96 GLY A CA 1
ATOM 791 C C . GLY A 1 96 ? 3.416 -2.925 14.503 1.00 93.00 96 GLY A C 1
ATOM 792 O O . GLY A 1 96 ? 4.247 -3.718 14.944 1.00 93.00 96 GLY A O 1
ATOM 793 N N . HIS A 1 97 ? 3.616 -2.221 13.388 1.00 94.31 97 HIS A N 1
ATOM 794 C CA . HIS A 1 97 ? 4.833 -2.202 12.563 1.00 94.31 97 HIS A CA 1
ATOM 795 C C . HIS A 1 97 ? 5.231 -3.554 11.949 1.00 94.31 97 HIS A C 1
ATOM 797 O O . HIS A 1 97 ? 6.401 -3.828 11.665 1.00 94.31 97 HIS A O 1
ATOM 803 N N . LYS A 1 98 ? 4.242 -4.433 11.755 1.00 95.31 98 LYS A N 1
ATOM 804 C CA . LYS A 1 98 ? 4.417 -5.768 11.159 1.00 95.31 98 LYS A CA 1
ATOM 805 C C . LYS A 1 98 ? 3.893 -5.861 9.729 1.00 95.31 98 LYS A C 1
ATOM 807 O O . LYS A 1 98 ? 4.082 -6.897 9.091 1.00 95.31 98 LYS A O 1
ATOM 812 N N . PHE A 1 99 ? 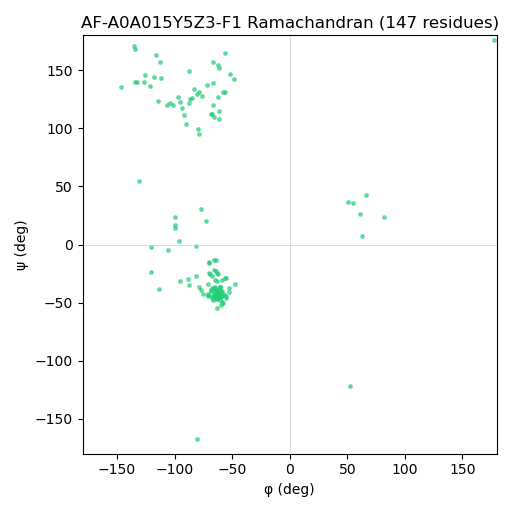3.258 -4.812 9.207 1.00 95.31 99 PHE A N 1
ATOM 813 C CA . PHE A 1 99 ? 2.611 -4.852 7.897 1.00 95.31 99 PHE A CA 1
ATOM 814 C C . PHE A 1 99 ? 3.627 -5.092 6.780 1.00 95.31 99 PHE A C 1
ATOM 816 O O . PHE A 1 99 ? 3.536 -6.082 6.052 1.00 95.31 99 PHE A O 1
ATOM 823 N N . TYR A 1 100 ? 4.665 -4.258 6.707 1.00 95.62 100 TYR A N 1
ATOM 824 C CA . TYR A 1 100 ? 5.716 -4.413 5.699 1.00 95.62 100 TYR A CA 1
ATOM 825 C C . TYR A 1 100 ? 6.495 -5.726 5.856 1.00 95.62 100 TYR A C 1
ATOM 827 O O . TYR A 1 100 ? 6.905 -6.329 4.863 1.00 95.62 100 TYR A O 1
ATOM 835 N N . GLN A 1 101 ? 6.651 -6.223 7.089 1.00 96.25 101 GLN A N 1
ATOM 836 C CA . GLN A 1 101 ? 7.286 -7.520 7.347 1.00 96.25 101 GLN A CA 1
ATOM 837 C C . GLN A 1 101 ? 6.455 -8.676 6.777 1.00 96.25 101 GLN A C 1
ATOM 839 O O . GLN A 1 101 ? 7.004 -9.581 6.145 1.00 96.25 101 GLN A O 1
ATOM 844 N N . ALA A 1 102 ? 5.132 -8.632 6.958 1.00 95.31 102 ALA A N 1
ATOM 845 C CA . ALA A 1 102 ? 4.214 -9.616 6.400 1.00 95.31 102 ALA A CA 1
ATOM 846 C C . ALA A 1 102 ? 4.234 -9.597 4.865 1.00 95.31 102 ALA A C 1
ATOM 848 O O . ALA A 1 102 ? 4.344 -10.660 4.252 1.00 95.31 102 ALA A O 1
ATOM 849 N N . ILE A 1 103 ? 4.223 -8.411 4.245 1.00 95.62 103 ILE A N 1
ATOM 850 C CA . ILE A 1 103 ? 4.330 -8.278 2.785 1.00 95.62 103 ILE A CA 1
ATOM 851 C C . ILE A 1 103 ? 5.676 -8.796 2.269 1.00 95.62 103 ILE A C 1
ATOM 853 O O . ILE A 1 103 ? 5.711 -9.561 1.309 1.00 95.62 103 ILE A O 1
ATOM 857 N N . SER A 1 104 ? 6.785 -8.449 2.922 1.00 93.88 104 SER A N 1
ATOM 858 C CA . SER A 1 104 ? 8.114 -8.940 2.540 1.00 93.88 104 SER A CA 1
ATOM 859 C C . SER A 1 104 ? 8.189 -10.470 2.597 1.00 93.88 104 SER A C 1
ATOM 861 O O . SER A 1 104 ? 8.649 -11.118 1.653 1.00 93.88 104 SER A O 1
ATOM 863 N N . ARG A 1 105 ? 7.644 -11.076 3.661 1.00 95.69 105 ARG A N 1
ATOM 864 C CA . ARG A 1 105 ? 7.540 -12.536 3.786 1.00 95.69 105 ARG A CA 1
ATOM 865 C C . ARG A 1 105 ? 6.661 -13.141 2.692 1.00 95.69 105 ARG A C 1
ATOM 867 O O . ARG A 1 105 ? 7.029 -14.167 2.128 1.00 95.69 105 ARG A O 1
ATOM 874 N N . PHE A 1 106 ? 5.531 -12.510 2.381 1.00 94.44 106 PHE A N 1
ATOM 875 C CA . PHE A 1 106 ? 4.643 -12.929 1.300 1.00 94.44 106 PHE A CA 1
ATOM 876 C C . PHE A 1 106 ? 5.365 -12.923 -0.053 1.00 94.44 106 PHE A C 1
ATOM 878 O O . PHE A 1 106 ? 5.421 -13.961 -0.707 1.00 94.44 106 PHE A O 1
ATOM 885 N N . LYS A 1 107 ? 6.013 -11.814 -0.430 1.00 91.62 107 LYS A N 1
ATOM 886 C CA . LYS A 1 107 ? 6.759 -11.710 -1.696 1.00 91.62 107 LYS A CA 1
ATOM 887 C C . LYS A 1 107 ? 7.911 -12.710 -1.774 1.00 91.62 107 LYS A C 1
ATOM 889 O O . LYS A 1 107 ? 8.118 -13.319 -2.818 1.00 91.62 107 LYS A O 1
ATOM 894 N N . LYS A 1 108 ? 8.618 -12.940 -0.662 1.00 92.06 108 LYS A N 1
ATOM 895 C CA . LYS A 1 108 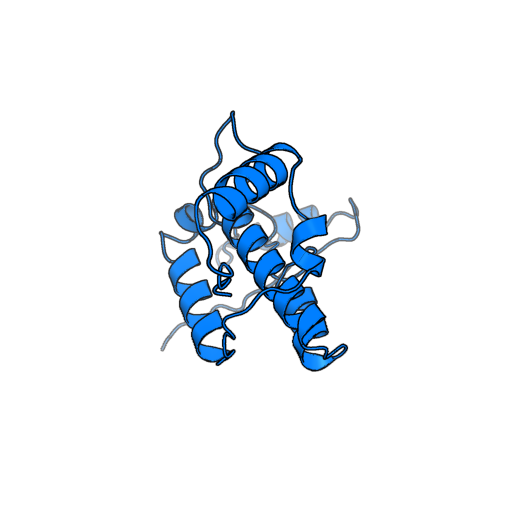? 9.665 -13.969 -0.584 1.00 92.06 108 LYS A CA 1
ATOM 896 C C . LYS A 1 108 ? 9.111 -15.366 -0.876 1.00 92.06 108 LYS A C 1
ATOM 898 O O . LYS A 1 108 ? 9.751 -16.127 -1.590 1.00 92.06 108 LYS A O 1
ATOM 903 N N . ASN A 1 109 ? 7.924 -15.690 -0.369 1.00 93.88 109 ASN A N 1
ATOM 904 C CA . ASN A 1 109 ? 7.291 -16.987 -0.613 1.00 93.88 109 ASN A CA 1
ATOM 905 C C . ASN A 1 109 ? 6.824 -17.168 -2.067 1.00 93.88 109 ASN A C 1
ATOM 907 O O . ASN A 1 109 ? 6.743 -18.305 -2.525 1.00 93.88 109 ASN A O 1
ATOM 911 N N . LEU A 1 110 ? 6.548 -16.080 -2.797 1.00 89.12 110 LEU A N 1
ATOM 912 C CA . LEU A 1 110 ? 6.184 -16.146 -4.217 1.00 89.12 110 LEU A CA 1
ATOM 913 C C . LEU A 1 110 ? 7.365 -16.547 -5.124 1.00 89.12 110 LEU A C 1
ATOM 915 O O . LEU A 1 110 ? 7.130 -16.948 -6.258 1.00 89.12 110 LEU A O 1
ATOM 919 N N . ASN A 1 111 ? 8.618 -16.475 -4.645 1.00 84.06 111 ASN A N 1
ATOM 920 C CA . ASN A 1 111 ? 9.830 -16.873 -5.384 1.00 84.06 111 ASN A CA 1
ATOM 921 C C . ASN A 1 111 ? 9.944 -16.269 -6.801 1.00 84.06 111 ASN A C 1
ATOM 923 O O . ASN A 1 111 ? 10.425 -16.917 -7.734 1.00 84.06 111 ASN A O 1
ATOM 927 N N . ILE A 1 112 ? 9.512 -15.019 -6.970 1.00 81.31 112 ILE A N 1
ATOM 928 C CA . ILE A 1 112 ? 9.528 -14.342 -8.269 1.00 81.31 112 ILE A CA 1
ATOM 929 C C . ILE A 1 112 ? 10.956 -13.911 -8.596 1.00 81.31 112 ILE A C 1
ATOM 931 O O . ILE A 1 112 ? 11.625 -13.265 -7.787 1.00 81.31 112 ILE A O 1
ATOM 935 N N . LYS A 1 113 ? 11.434 -14.283 -9.784 1.00 81.19 113 LYS A N 1
ATOM 936 C CA . LYS A 1 113 ? 12.761 -13.897 -10.270 1.00 81.19 113 LYS A CA 1
ATOM 937 C C . LYS A 1 113 ? 12.697 -12.511 -10.895 1.00 81.19 113 LYS A C 1
ATOM 939 O O . LYS A 1 113 ? 11.825 -12.250 -11.717 1.00 81.19 113 LYS A O 1
ATOM 944 N N . SER A 1 114 ? 13.651 -11.657 -10.549 1.00 79.06 114 SER A N 1
ATOM 945 C CA . SER A 1 114 ? 13.853 -10.396 -11.247 1.00 79.06 114 SER A CA 1
ATOM 946 C C . SER A 1 114 ? 14.780 -10.573 -12.444 1.00 79.06 114 SER A C 1
ATOM 948 O O . SER A 1 114 ? 15.673 -11.425 -12.460 1.00 79.06 114 SER A O 1
ATOM 950 N N . TRP A 1 115 ? 14.559 -9.750 -13.463 1.00 78.50 115 TRP A N 1
ATOM 951 C CA . TRP A 1 115 ? 15.410 -9.661 -14.639 1.00 78.50 115 TRP A CA 1
ATOM 952 C C . TRP A 1 115 ? 15.936 -8.236 -14.771 1.00 78.50 115 TRP A C 1
ATOM 954 O O . TRP A 1 115 ? 15.194 -7.272 -14.589 1.00 78.50 115 TRP A O 1
ATOM 964 N N . GLN A 1 116 ? 17.226 -8.106 -15.072 1.00 71.81 116 GLN A N 1
ATOM 965 C CA . GLN A 1 116 ? 17.859 -6.807 -15.259 1.00 71.81 116 GLN A CA 1
ATOM 966 C C . GLN A 1 116 ? 17.758 -6.393 -16.724 1.00 71.81 116 GLN A C 1
ATOM 968 O O . GLN A 1 116 ? 18.502 -6.883 -17.571 1.00 71.81 116 GLN A O 1
ATOM 973 N N . GLY A 1 117 ? 16.854 -5.465 -17.017 1.00 72.38 117 GLY A N 1
ATOM 974 C CA . GLY A 1 117 ? 16.733 -4.893 -18.350 1.00 72.38 117 GLY A CA 1
ATOM 975 C C . GLY A 1 117 ? 15.587 -3.900 -18.462 1.00 72.38 117 GLY A C 1
ATOM 976 O O . GLY A 1 117 ? 14.867 -3.635 -17.504 1.00 72.38 117 GLY A O 1
ATOM 977 N N . THR A 1 118 ? 15.461 -3.268 -19.624 1.00 71.62 118 THR A N 1
ATOM 978 C CA . THR A 1 118 ? 14.490 -2.193 -19.853 1.00 71.62 118 THR A CA 1
ATOM 979 C C . THR A 1 118 ? 13.306 -2.689 -20.658 1.00 71.62 118 THR A C 1
ATOM 981 O O . THR A 1 118 ? 13.470 -3.074 -21.814 1.00 71.62 118 THR A O 1
ATOM 984 N N . TRP A 1 119 ? 12.112 -2.555 -20.091 1.00 76.50 119 TRP A N 1
ATOM 985 C CA . TRP A 1 119 ? 10.867 -2.663 -20.840 1.00 76.50 119 TRP A CA 1
ATOM 986 C C . TRP A 1 119 ? 10.377 -1.272 -21.259 1.00 76.50 119 TRP A C 1
ATOM 988 O O . TRP A 1 119 ? 10.149 -0.425 -20.387 1.00 76.50 119 TRP A O 1
ATOM 998 N N . PRO A 1 120 ? 10.173 -1.016 -22.568 1.00 81.38 120 PRO A N 1
ATOM 999 C CA . PRO A 1 120 ? 9.658 0.263 -23.062 1.00 81.38 120 PRO A CA 1
ATOM 1000 C C . PRO A 1 120 ? 8.312 0.651 -22.452 1.00 81.38 120 PRO A C 1
ATOM 1002 O O . PRO A 1 120 ? 8.033 1.837 -22.291 1.00 81.38 120 PRO A O 1
ATOM 1005 N N . TYR A 1 121 ? 7.502 -0.340 -22.060 1.00 84.44 121 TYR A N 1
ATOM 1006 C CA . TYR A 1 121 ? 6.202 -0.113 -21.435 1.00 84.44 121 TYR A CA 1
ATOM 1007 C C . TYR A 1 121 ? 6.297 0.836 -20.233 1.00 84.44 121 TYR A C 1
ATOM 1009 O O . TYR A 1 121 ? 5.489 1.752 -20.087 1.00 84.44 121 TYR A O 1
ATOM 1017 N N . HIS A 1 122 ? 7.341 0.694 -19.411 1.00 81.38 122 HIS A N 1
ATOM 1018 C CA . HIS A 1 122 ? 7.519 1.540 -18.234 1.00 81.38 122 HIS A CA 1
ATOM 1019 C C . HIS A 1 122 ? 7.723 3.014 -18.571 1.00 81.38 122 HIS A C 1
ATOM 1021 O O . HIS A 1 122 ? 7.442 3.856 -17.724 1.00 81.38 122 HIS A O 1
ATOM 1027 N N . TRP A 1 123 ? 8.176 3.356 -19.780 1.00 82.62 123 TRP A N 1
ATOM 1028 C CA . TRP A 1 123 ? 8.319 4.750 -20.196 1.00 82.62 123 TRP A CA 1
ATOM 1029 C C . TRP A 1 123 ? 6.969 5.454 -20.341 1.00 82.62 123 TRP A C 1
ATOM 1031 O O . TRP A 1 123 ? 6.902 6.660 -20.119 1.00 82.62 123 TRP A O 1
ATOM 1041 N N . HIS A 1 124 ? 5.889 4.722 -20.631 1.00 82.44 124 HIS A N 1
ATOM 1042 C CA . HIS A 1 124 ? 4.542 5.297 -20.683 1.00 82.44 124 HIS A CA 1
ATOM 1043 C C . HIS A 1 124 ? 4.014 5.700 -19.300 1.00 82.44 124 HIS A C 1
ATOM 1045 O O . HIS A 1 124 ? 3.195 6.608 -19.205 1.00 82.44 124 HIS A O 1
ATOM 1051 N N . GLU A 1 125 ? 4.507 5.086 -18.219 1.00 82.25 125 GLU A N 1
ATOM 1052 C CA . GLU A 1 125 ? 4.127 5.456 -16.847 1.00 82.25 125 GLU A CA 1
ATOM 1053 C C . GLU A 1 125 ? 4.893 6.681 -16.317 1.00 82.25 125 GLU A C 1
ATOM 1055 O O . GLU A 1 125 ? 4.718 7.086 -15.163 1.00 82.25 125 GLU A O 1
ATOM 1060 N N . TYR A 1 126 ? 5.814 7.249 -17.101 1.00 83.44 126 TYR A N 1
ATOM 1061 C CA . TYR A 1 126 ? 6.690 8.304 -16.606 1.00 83.44 126 TYR A CA 1
ATOM 1062 C C . TYR A 1 126 ? 5.962 9.635 -16.622 1.00 83.44 126 TYR A C 1
ATOM 1064 O O . TYR A 1 126 ? 5.441 10.072 -17.644 1.00 83.44 126 TYR A O 1
ATOM 1072 N N . SER A 1 127 ? 6.003 10.336 -15.488 1.00 86.19 127 SER A N 1
ATOM 1073 C CA . SER A 1 127 ? 5.656 11.751 -15.483 1.00 86.19 127 SER A CA 1
ATOM 1074 C C . SER A 1 127 ? 6.620 12.520 -16.387 1.00 86.19 127 SER A C 1
ATOM 1076 O O . SER A 1 127 ? 7.789 12.144 -16.532 1.00 86.19 127 SER A O 1
ATOM 1078 N N . SER A 1 128 ? 6.162 13.639 -16.952 1.00 88.75 128 SER A N 1
ATOM 1079 C CA . SER A 1 128 ? 6.973 14.471 -17.851 1.00 88.75 128 SER A CA 1
ATOM 1080 C C . SER A 1 128 ? 8.323 14.851 -17.236 1.00 88.75 128 SER A C 1
ATOM 1082 O O . SER A 1 128 ? 9.346 14.839 -17.916 1.00 88.75 128 SER A O 1
ATOM 1084 N N . PHE A 1 129 ? 8.347 15.110 -15.924 1.00 88.12 129 PHE A N 1
ATOM 1085 C CA . PHE A 1 129 ? 9.577 15.392 -15.190 1.00 88.12 129 PHE A CA 1
ATOM 1086 C C . PHE A 1 129 ? 10.504 14.173 -15.099 1.00 88.12 129 PHE A C 1
ATOM 1088 O O . PHE A 1 129 ? 11.696 14.283 -15.381 1.00 88.12 129 PHE A O 1
ATOM 1095 N N . LYS A 1 130 ? 9.973 12.991 -14.760 1.00 87.19 130 LYS A N 1
ATOM 1096 C CA . LYS A 1 130 ? 10.769 11.756 -14.687 1.00 87.19 130 LYS A CA 1
ATOM 1097 C C . LYS A 1 130 ? 11.358 11.396 -16.052 1.00 87.19 130 LYS A C 1
ATOM 1099 O O . LYS A 1 130 ? 12.521 11.009 -16.134 1.00 87.19 130 LYS A O 1
ATOM 1104 N N . TRP A 1 131 ? 10.584 11.580 -17.120 1.00 87.12 131 TRP A N 1
ATOM 1105 C CA . TRP A 1 131 ? 11.051 11.403 -18.493 1.00 87.12 131 TRP A CA 1
ATOM 1106 C C . TRP A 1 131 ? 12.148 12.402 -18.872 1.00 87.12 131 TRP A C 1
ATOM 1108 O O . TRP A 1 131 ? 13.165 12.018 -19.449 1.00 87.12 131 TRP A O 1
ATOM 1118 N N . PHE A 1 132 ? 11.984 13.673 -18.502 1.00 88.75 132 PHE A N 1
ATOM 1119 C CA . PHE A 1 132 ? 13.007 14.692 -18.713 1.00 88.75 132 PHE A CA 1
ATOM 1120 C C . PHE A 1 132 ? 14.324 14.330 -18.011 1.00 88.75 132 PHE A C 1
ATOM 1122 O O . PHE A 1 132 ? 15.376 14.306 -18.650 1.00 88.75 132 PHE A O 1
ATOM 1129 N N . VAL A 1 133 ? 14.266 13.960 -16.728 1.00 87.25 133 VAL A N 1
ATOM 1130 C CA . VAL A 1 133 ? 15.440 13.515 -15.961 1.00 87.25 133 VAL A CA 1
ATOM 1131 C C . VAL A 1 133 ? 16.080 12.287 -16.605 1.00 87.25 133 VAL A C 1
ATOM 1133 O O . VAL A 1 133 ? 17.294 12.265 -16.801 1.00 87.25 133 VAL A O 1
ATOM 1136 N N . TYR A 1 134 ? 15.274 11.299 -17.000 1.00 84.19 134 TYR A N 1
ATOM 1137 C CA . TYR A 1 134 ? 15.748 10.110 -17.707 1.00 84.19 134 TYR A CA 1
ATOM 1138 C C . TYR A 1 134 ? 16.526 10.477 -18.980 1.00 84.19 134 TYR A C 1
ATOM 1140 O O . TYR A 1 134 ? 17.630 9.981 -19.196 1.00 84.19 134 TYR A O 1
ATOM 1148 N N . ARG A 1 135 ? 16.006 11.406 -19.790 1.00 84.81 135 ARG A N 1
ATOM 1149 C CA . ARG A 1 135 ? 16.663 11.885 -21.017 1.00 84.81 135 ARG A CA 1
ATOM 1150 C C . ARG A 1 135 ? 17.974 12.618 -20.736 1.00 84.81 135 ARG A C 1
ATOM 1152 O O . ARG A 1 135 ? 18.927 12.450 -21.494 1.00 84.81 135 ARG A O 1
ATOM 1159 N N . CYS A 1 136 ? 18.038 13.412 -19.670 1.00 87.00 136 CYS A N 1
ATOM 1160 C CA . CYS A 1 136 ? 19.271 14.078 -19.247 1.00 87.00 136 CYS A CA 1
ATOM 1161 C C . CYS A 1 136 ? 20.329 13.058 -18.806 1.00 87.00 136 CYS A C 1
ATOM 1163 O O . CYS A 1 136 ? 21.467 13.112 -19.262 1.00 87.00 136 CYS A O 1
ATOM 1165 N N . LEU A 1 137 ? 19.940 12.085 -17.982 1.00 83.56 137 LEU A N 1
ATOM 1166 C CA . LEU A 1 137 ? 20.826 11.034 -17.482 1.00 83.56 137 LEU A CA 1
ATOM 1167 C C . LEU A 1 137 ? 21.344 10.117 -18.598 1.00 83.56 137 LEU A C 1
ATOM 1169 O O . LEU A 1 137 ? 22.541 9.847 -18.656 1.00 83.56 137 LEU A O 1
ATOM 1173 N N . ALA A 1 138 ? 20.480 9.720 -19.533 1.00 80.75 138 ALA A N 1
ATOM 1174 C CA . ALA A 1 138 ? 20.854 8.911 -20.695 1.00 80.75 138 ALA A CA 1
ATOM 1175 C C . ALA A 1 138 ? 21.852 9.613 -21.635 1.00 80.75 138 ALA A C 1
ATOM 1177 O O . ALA A 1 138 ? 22.582 8.954 -22.368 1.00 80.75 138 ALA A O 1
ATOM 1178 N N . ARG A 1 139 ? 21.901 10.952 -21.631 1.00 81.19 139 ARG A N 1
ATOM 1179 C CA . ARG A 1 139 ? 22.915 11.719 -22.376 1.00 81.19 139 ARG A CA 1
ATOM 1180 C C . ARG A 1 139 ? 24.252 11.807 -21.640 1.00 81.19 139 ARG A C 1
ATOM 1182 O O . ARG A 1 139 ? 25.279 11.965 -22.290 1.00 81.19 139 ARG A O 1
ATOM 1189 N N . LEU A 1 140 ? 24.234 11.723 -20.309 1.00 81.56 140 LEU A N 1
ATOM 1190 C CA . LEU A 1 140 ? 25.420 11.837 -19.455 1.00 81.56 140 LEU A CA 1
ATOM 1191 C C . LEU A 1 140 ? 26.125 10.492 -19.239 1.00 81.56 140 LEU A C 1
ATOM 1193 O O . LEU A 1 140 ? 27.350 10.457 -19.164 1.00 81.56 140 LEU A O 1
ATOM 1197 N N . LYS A 1 141 ? 25.379 9.384 -19.156 1.00 63.34 141 LYS A N 1
ATOM 1198 C CA . LYS A 1 141 ? 25.939 8.029 -19.082 1.00 63.34 141 LYS A CA 1
ATOM 1199 C C . LYS A 1 141 ? 25.729 7.307 -20.407 1.00 63.34 141 LYS A C 1
ATOM 1201 O O . LYS A 1 141 ? 24.602 7.083 -20.827 1.00 63.34 141 LYS A O 1
ATOM 1206 N N . LYS A 1 142 ? 26.829 6.897 -21.038 1.00 54.81 142 LYS A N 1
ATOM 1207 C CA . LYS A 1 142 ? 26.869 6.128 -22.295 1.00 54.81 142 LYS A CA 1
ATOM 1208 C C . LYS A 1 142 ? 26.448 4.652 -22.133 1.00 54.81 142 LYS A C 1
ATOM 1210 O O . LYS A 1 142 ? 26.797 3.836 -22.978 1.00 54.81 142 LYS A O 1
ATOM 1215 N N . GLU A 1 143 ? 25.728 4.300 -21.068 1.00 52.53 143 GLU A N 1
ATOM 1216 C CA . GLU A 1 143 ? 25.353 2.921 -20.743 1.00 52.53 143 GLU A CA 1
ATOM 1217 C C . GLU A 1 143 ? 23.846 2.779 -20.532 1.00 52.53 143 GLU A C 1
ATOM 1219 O O . GLU A 1 143 ? 23.184 3.633 -19.936 1.00 52.53 143 GLU A O 1
ATOM 1224 N N . GLN A 1 144 ? 23.314 1.674 -21.053 1.00 51.03 144 GLN A N 1
ATOM 1225 C CA . GLN A 1 144 ? 21.925 1.264 -20.907 1.00 51.03 144 GLN A CA 1
ATOM 1226 C C . GLN A 1 144 ? 21.615 1.053 -19.422 1.00 51.03 144 GLN A C 1
ATOM 1228 O O . GLN A 1 144 ? 22.171 0.173 -18.771 1.00 51.03 144 GLN A O 1
ATOM 1233 N N . TYR A 1 145 ? 20.729 1.882 -18.874 1.00 53.72 145 TYR A N 1
ATOM 1234 C CA . TYR A 1 145 ? 20.283 1.757 -17.491 1.00 53.72 145 TYR A CA 1
ATOM 1235 C C . TYR A 1 145 ? 19.492 0.459 -17.312 1.00 53.72 145 TYR A C 1
ATOM 1237 O O . TYR A 1 145 ? 18.369 0.347 -17.796 1.00 53.72 145 TYR A O 1
ATOM 1245 N N . LEU A 1 146 ? 20.074 -0.499 -16.595 1.00 46.47 146 LEU A N 1
ATOM 1246 C CA . LEU A 1 146 ? 19.396 -1.705 -16.131 1.00 46.47 146 LEU A CA 1
ATOM 1247 C C . LEU A 1 146 ? 18.334 -1.303 -15.097 1.00 46.47 146 LEU A C 1
ATOM 1249 O O . LEU A 1 146 ? 18.663 -0.707 -14.070 1.00 46.47 146 LEU A O 1
ATOM 1253 N N . TYR A 1 147 ? 17.060 -1.602 -15.362 1.00 49.25 147 TYR A N 1
ATOM 1254 C CA . TYR A 1 147 ? 16.046 -1.573 -14.308 1.00 49.25 147 TYR A CA 1
ATOM 1255 C C . TYR A 1 147 ? 16.179 -2.848 -13.486 1.00 49.25 147 TYR A C 1
ATOM 1257 O O . TYR A 1 147 ? 16.229 -3.943 -14.041 1.00 49.25 147 TYR A O 1
ATOM 1265 N N . SER A 1 148 ? 16.217 -2.699 -12.167 1.00 39.62 148 SER A N 1
ATOM 1266 C CA . SER A 1 148 ? 15.934 -3.780 -11.230 1.00 39.62 148 SER A CA 1
ATOM 1267 C C . SER A 1 148 ? 14.442 -3.732 -10.895 1.00 39.62 148 SER A C 1
ATOM 1269 O O . SER A 1 148 ? 13.990 -2.757 -10.282 1.00 39.62 148 SER A O 1
ATOM 1271 N N . SER A 1 149 ? 13.686 -4.733 -11.346 1.00 41.34 149 SER A N 1
ATOM 1272 C CA . SER A 1 149 ? 12.425 -5.122 -10.697 1.00 41.34 149 SER A CA 1
ATOM 1273 C C . SER A 1 149 ? 12.710 -5.895 -9.414 1.00 41.34 149 SER A C 1
ATOM 1275 O O . SER A 1 149 ? 13.751 -6.593 -9.373 1.00 41.34 149 SER A O 1
#

Sequence (149 aa):
MEDKFKIVSVSGFCATGSSAIFDLLLEFSNTESFPYEFRLLKDPDGIIDLYNSLFDRWDDLNVDIALRRFDKYVEVLGRKNRCYLPLSYNYDELLGHKFYQAISRFKKNLNIKSWQGTWPYHWHEYSSFKWFVYRCLARLKKEQYLYSS

Radius of gyration: 19.8 Å; Cα contacts (8 Å, |Δi|>4): 106; chains: 1; bounding box: 52×41×46 Å

Mean predicted aligned error: 7.69 Å

pLDDT: mean 84.77, std 11.89, range [39.12, 96.25]

Solvent-accessible surface area (backbone atoms only — not comparable to full-atom values): 9175 Å² total; per-residue (Å²): 130,83,83,78,78,82,87,82,87,83,78,53,68,87,86,67,50,40,62,58,56,50,54,59,50,60,72,41,91,91,52,86,77,71,98,57,85,83,47,62,54,73,42,87,47,17,51,52,50,39,46,43,28,64,72,77,52,70,41,76,67,54,35,53,52,38,52,54,41,28,52,54,43,49,51,38,36,34,36,76,69,46,95,93,50,75,86,44,66,24,41,17,69,76,53,73,70,41,41,68,58,52,51,52,53,51,55,60,71,66,68,72,82,68,62,80,45,77,63,74,70,60,63,75,75,46,51,73,66,57,46,50,52,50,56,54,49,57,72,73,40,99,60,86,72,63,37,81,104

Secondary structure (DSSP, 8-state):
----PPP-----STTSSHHHHHHHHHTSTT----SS---TTTSTTSHHHHHIIIIIS--HHHHHHHHHHHHHHHHHHHSPP-TTS-----HHHHTTT-HHHHHHHHHHHHTPPP-BS--THHHHT--HHHHHHHHHHHHH--S----B-